Protein AF-A0A973L3N9-F1 (afdb_monomer)

Nearest PDB structures (foldseek):
  4yn0-assembly1_B  TM=4.331E-01  e=3.073E+00  Mus musculus
  4rd9-assembly1_A  TM=3.983E-01  e=3.939E+00  Homo sapiens

Radius of gyration: 23.82 Å; Cα contacts (8 Å, |Δi|>4): 44; chains: 1; bounding box: 48×49×70 Å

Structure (mmCIF, N/CA/C/O backbone):
data_AF-A0A973L3N9-F1
#
_entry.id   AF-A0A973L3N9-F1
#
loop_
_atom_site.group_PDB
_atom_site.id
_atom_site.type_symbol
_atom_site.label_atom_id
_atom_site.label_alt_id
_atom_site.label_comp_id
_atom_site.label_asym_id
_atom_site.label_entity_id
_atom_site.label_seq_id
_atom_site.pdbx_PDB_ins_code
_atom_site.Cartn_x
_atom_site.Cartn_y
_atom_site.Cartn_z
_atom_site.occupancy
_atom_site.B_iso_or_equiv
_atom_site.auth_seq_id
_atom_site.auth_comp_id
_atom_site.auth_asym_id
_atom_site.auth_atom_id
_atom_site.pdbx_PDB_model_num
ATOM 1 N N . MET A 1 1 ? 16.707 32.790 35.558 1.00 52.44 1 MET A N 1
ATOM 2 C CA . MET A 1 1 ? 15.632 31.953 34.984 1.00 52.44 1 MET A CA 1
ATOM 3 C C . MET A 1 1 ? 15.081 31.070 36.090 1.00 52.44 1 MET A C 1
ATOM 5 O O . MET A 1 1 ? 15.861 30.368 36.719 1.00 52.44 1 MET A O 1
ATOM 9 N N . SER A 1 2 ? 13.790 31.185 36.403 1.00 63.50 2 SER A N 1
ATOM 10 C CA . SER A 1 2 ? 13.146 30.435 37.491 1.00 63.50 2 SER A CA 1
ATOM 11 C C . SER A 1 2 ? 13.049 28.943 37.148 1.00 63.50 2 SER A C 1
ATOM 13 O O . SER A 1 2 ? 12.775 28.599 35.999 1.00 63.50 2 SER A O 1
ATOM 15 N N . PHE A 1 3 ? 13.211 28.064 38.142 1.00 52.84 3 PHE A N 1
ATOM 16 C CA . PHE A 1 3 ? 12.943 26.624 38.011 1.00 52.84 3 PHE A CA 1
ATOM 17 C C . PHE A 1 3 ? 11.523 26.339 37.500 1.00 52.84 3 PHE A C 1
ATOM 19 O O . PHE A 1 3 ? 11.315 25.363 36.790 1.00 52.84 3 PHE A O 1
ATOM 26 N N . ILE A 1 4 ? 10.575 27.238 37.784 1.00 53.78 4 ILE A N 1
ATOM 27 C CA . ILE A 1 4 ? 9.189 27.163 37.307 1.00 53.78 4 ILE A CA 1
ATOM 28 C C . ILE A 1 4 ? 9.116 27.378 35.790 1.00 53.78 4 ILE A C 1
ATOM 30 O O . ILE A 1 4 ? 8.415 26.643 35.106 1.00 53.78 4 ILE A O 1
ATOM 34 N N . ALA A 1 5 ? 9.889 28.324 35.246 1.00 53.34 5 ALA A N 1
ATOM 35 C CA . ALA A 1 5 ? 9.934 28.564 33.802 1.00 53.34 5 ALA A CA 1
ATOM 36 C C . ALA A 1 5 ? 10.569 27.380 33.054 1.00 53.34 5 ALA A C 1
ATOM 38 O O . ALA A 1 5 ? 10.078 26.973 32.010 1.00 53.34 5 ALA A O 1
ATOM 39 N N . LYS A 1 6 ? 11.613 26.774 33.634 1.00 45.66 6 LYS A N 1
ATOM 40 C CA . LYS A 1 6 ? 12.263 25.586 33.065 1.00 45.66 6 LYS A CA 1
ATOM 41 C C . LYS A 1 6 ? 11.367 24.339 33.144 1.00 45.66 6 LYS A C 1
ATOM 43 O O . LYS A 1 6 ? 11.418 23.509 32.248 1.00 45.66 6 LYS A O 1
ATOM 48 N N . ALA A 1 7 ? 10.534 24.216 34.180 1.00 37.88 7 ALA A N 1
ATOM 49 C CA . ALA A 1 7 ? 9.558 23.132 34.311 1.00 37.88 7 ALA A CA 1
ATOM 50 C C . ALA A 1 7 ? 8.393 23.263 33.314 1.00 37.88 7 ALA A C 1
ATOM 52 O O . ALA A 1 7 ? 7.982 22.263 32.734 1.00 37.88 7 ALA A O 1
ATOM 53 N N . LEU A 1 8 ? 7.903 24.483 33.074 1.00 39.91 8 LEU A N 1
ATOM 54 C CA . LEU A 1 8 ? 6.885 24.769 32.056 1.00 39.91 8 LEU A CA 1
ATOM 55 C C . LEU A 1 8 ? 7.396 24.462 30.645 1.00 39.91 8 LEU A C 1
ATO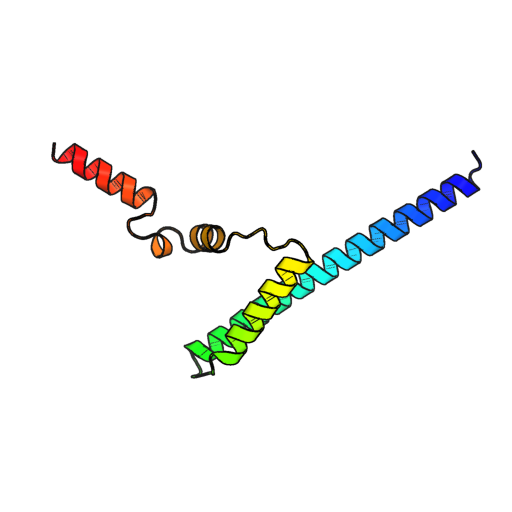M 57 O O . LEU A 1 8 ? 6.747 23.720 29.920 1.00 39.91 8 LEU A O 1
ATOM 61 N N . GLU A 1 9 ? 8.603 24.918 30.307 1.00 46.12 9 GLU A N 1
ATOM 62 C CA . GLU A 1 9 ? 9.209 24.673 28.991 1.00 46.12 9 GLU A CA 1
ATOM 63 C C . GLU A 1 9 ? 9.476 23.176 28.734 1.00 46.12 9 GLU A C 1
ATOM 65 O O . GLU A 1 9 ? 9.307 22.690 27.618 1.00 46.12 9 GLU A O 1
ATOM 70 N N . ILE A 1 10 ? 9.863 22.418 29.770 1.00 47.47 10 ILE A N 1
ATOM 71 C CA . ILE A 1 10 ? 10.032 20.958 29.683 1.00 47.47 10 ILE A CA 1
ATOM 72 C C . ILE A 1 10 ? 8.681 20.253 29.520 1.00 47.47 10 ILE A C 1
ATOM 74 O O . ILE A 1 10 ? 8.623 19.254 28.814 1.00 47.47 10 ILE A O 1
ATOM 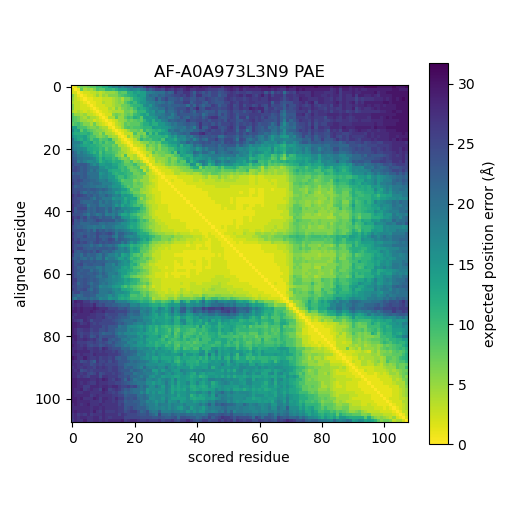78 N N . THR A 1 11 ? 7.615 20.765 30.142 1.00 42.06 11 THR A N 1
ATOM 79 C CA . THR A 1 11 ? 6.263 20.187 30.059 1.00 42.06 11 THR A CA 1
ATOM 80 C C . THR A 1 11 ? 5.613 20.455 28.701 1.00 42.06 11 THR A C 1
ATOM 82 O O . THR A 1 11 ? 4.996 19.556 28.143 1.00 42.06 11 THR A O 1
ATOM 85 N N . GLU A 1 12 ? 5.780 21.653 28.133 1.00 41.72 12 GLU A N 1
ATOM 86 C CA . GLU A 1 12 ? 5.302 21.962 26.778 1.00 41.72 12 GLU A CA 1
ATOM 87 C C . GLU A 1 12 ? 6.060 21.138 25.728 1.00 41.72 12 GLU A C 1
ATOM 89 O O . GLU A 1 12 ? 5.431 20.440 24.937 1.00 41.72 12 GLU A O 1
ATOM 94 N N . LYS A 1 13 ? 7.402 21.087 25.793 1.00 49.03 13 LYS A N 1
ATOM 95 C CA . LYS A 1 13 ? 8.204 20.257 24.872 1.00 49.03 13 LYS A CA 1
ATOM 96 C C . LYS A 1 13 ? 7.960 18.755 25.021 1.00 49.03 13 LYS A C 1
ATOM 98 O O . LYS A 1 13 ? 8.056 18.032 24.033 1.00 49.03 13 LYS A O 1
ATOM 103 N N . SER A 1 14 ? 7.690 18.258 26.232 1.00 44.75 14 SER A N 1
ATOM 104 C CA . SER A 1 14 ? 7.409 16.833 26.444 1.00 44.75 14 SER A CA 1
ATOM 105 C C . SER A 1 14 ? 6.000 16.442 26.013 1.00 44.75 14 SER A C 1
ATOM 107 O O . SER A 1 14 ? 5.799 15.297 25.621 1.00 44.75 14 SER A O 1
ATOM 109 N N . PHE A 1 15 ? 5.038 17.364 26.076 1.00 39.53 15 PHE A N 1
ATOM 110 C CA . PHE A 1 15 ? 3.681 17.130 25.600 1.00 39.53 15 PHE A CA 1
ATOM 111 C C . PHE A 1 15 ? 3.630 17.127 24.071 1.00 39.53 15 PHE A C 1
ATOM 113 O O . PHE A 1 15 ? 3.095 16.191 23.488 1.00 39.53 15 PHE A O 1
ATOM 120 N N . GLU A 1 16 ? 4.266 18.104 23.426 1.00 47.31 16 GLU A N 1
ATOM 121 C CA . GLU A 1 16 ? 4.301 18.220 21.965 1.00 47.31 16 GLU A CA 1
ATOM 122 C C . GLU A 1 16 ? 5.019 17.017 21.326 1.00 47.31 16 GLU A C 1
ATOM 124 O O . GLU A 1 16 ? 4.433 16.326 20.499 1.00 47.31 16 GLU A O 1
ATOM 129 N N . GLY A 1 17 ? 6.197 16.632 21.837 1.00 46.72 17 GLY A N 1
ATOM 130 C CA . GLY A 1 17 ? 6.921 15.446 21.357 1.00 46.72 17 GLY A CA 1
ATOM 131 C C . GLY A 1 17 ? 6.292 14.091 21.727 1.00 46.72 17 GLY A C 1
ATOM 132 O O . GLY A 1 17 ? 6.650 13.067 21.147 1.00 46.72 17 GLY A O 1
ATOM 133 N N . ALA A 1 18 ? 5.374 14.039 22.700 1.00 45.44 18 ALA A N 1
ATOM 134 C CA . ALA A 1 18 ? 4.608 12.827 23.016 1.00 45.44 18 ALA A CA 1
ATOM 135 C C . ALA A 1 18 ? 3.352 12.694 22.143 1.00 45.44 18 ALA A C 1
ATOM 137 O O . ALA A 1 18 ? 2.973 11.574 21.797 1.00 45.44 18 ALA A O 1
ATOM 138 N N . VAL A 1 19 ? 2.723 13.817 21.783 1.00 49.22 19 VAL A N 1
ATOM 139 C CA . VAL A 1 19 ? 1.612 13.872 20.824 1.00 49.22 19 VAL A CA 1
ATOM 140 C C . VAL A 1 19 ? 2.104 13.491 19.430 1.00 49.22 19 VAL A C 1
ATOM 142 O O . VAL A 1 19 ? 1.517 12.598 18.828 1.00 49.22 19 VAL A O 1
ATOM 145 N N . GLU A 1 20 ? 3.237 14.041 18.987 1.00 53.38 20 GLU A N 1
ATOM 146 C CA . GLU A 1 20 ? 3.862 13.707 17.697 1.00 53.38 20 GLU A CA 1
ATOM 147 C C . GLU A 1 20 ? 4.148 12.198 17.578 1.00 53.38 20 GLU A C 1
ATOM 149 O O . GLU A 1 20 ? 3.72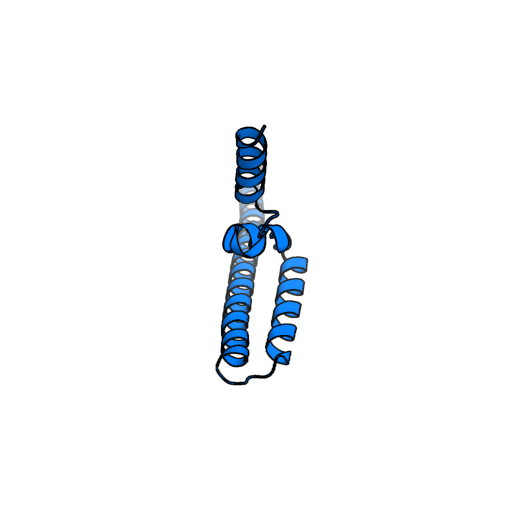5 11.548 16.626 1.00 53.38 20 GLU A O 1
ATOM 154 N N . GLN A 1 21 ? 4.747 11.584 18.607 1.00 53.03 21 GLN A N 1
ATOM 155 C CA . GLN A 1 21 ? 5.015 10.137 18.621 1.00 53.03 21 GLN A CA 1
ATOM 156 C C . GLN A 1 21 ? 3.740 9.276 18.651 1.00 53.03 21 GLN A C 1
ATOM 158 O O . GLN A 1 21 ? 3.722 8.165 18.117 1.00 53.03 21 GLN A O 1
ATOM 163 N N . LEU A 1 22 ? 2.664 9.749 19.288 1.00 53.19 22 LEU A N 1
ATOM 164 C CA . LEU A 1 22 ? 1.366 9.066 19.292 1.00 53.19 22 LEU A CA 1
ATOM 165 C C . LEU A 1 22 ? 0.674 9.156 17.930 1.00 53.19 22 LEU A C 1
ATOM 167 O O . LEU A 1 22 ? 0.079 8.172 17.483 1.00 53.19 22 LEU A O 1
ATOM 171 N N . GLU A 1 23 ? 0.755 10.312 17.279 1.00 57.78 23 GLU A N 1
ATOM 172 C CA . GLU A 1 23 ? 0.216 10.553 15.943 1.00 57.78 23 GLU A CA 1
ATOM 173 C C . GLU A 1 23 ? 0.970 9.736 14.892 1.00 57.78 23 GLU A C 1
ATOM 175 O O . GLU A 1 23 ? 0.333 9.015 14.123 1.00 57.78 23 GLU A O 1
ATOM 180 N N . GLU A 1 24 ? 2.304 9.717 14.938 1.00 57.03 24 GLU A N 1
ATOM 181 C CA . GLU A 1 24 ? 3.143 8.856 14.098 1.00 57.03 24 GLU A CA 1
ATOM 182 C C . GLU A 1 24 ? 2.817 7.368 14.299 1.00 57.03 24 GLU A C 1
ATOM 184 O O . GLU A 1 24 ? 2.681 6.617 13.329 1.00 57.03 24 GLU A O 1
ATOM 189 N N . TRP A 1 25 ? 2.629 6.919 15.546 1.00 59.19 25 TRP A N 1
ATOM 190 C CA . TRP A 1 25 ? 2.285 5.524 15.841 1.00 59.19 25 TRP A CA 1
ATOM 191 C C . TRP A 1 25 ? 0.867 5.152 15.389 1.00 59.19 25 TRP A C 1
ATOM 193 O O . TRP A 1 25 ? 0.610 4.019 14.965 1.00 59.19 25 TRP A O 1
ATOM 203 N N . SER A 1 26 ? -0.062 6.105 15.466 1.00 63.59 26 SER A N 1
ATOM 204 C CA . SER A 1 26 ? -1.422 5.972 14.948 1.00 63.59 26 SER A CA 1
ATOM 205 C C . SER A 1 26 ? -1.426 5.887 13.419 1.00 63.59 26 SER A C 1
ATOM 207 O O . SER A 1 26 ? -2.090 5.003 12.870 1.00 63.59 26 SER A O 1
ATOM 209 N N . ALA A 1 27 ? -0.629 6.725 12.748 1.00 64.69 27 ALA A N 1
ATOM 210 C CA . ALA A 1 27 ? -0.464 6.748 11.297 1.00 64.69 27 ALA A CA 1
ATOM 211 C C . ALA A 1 27 ? 0.121 5.428 10.773 1.00 64.69 27 ALA A C 1
ATOM 213 O O . ALA A 1 27 ? -0.538 4.740 9.997 1.00 64.69 27 ALA A O 1
ATOM 214 N N . HIS A 1 28 ? 1.250 4.967 11.322 1.00 67.75 28 HIS A N 1
ATOM 215 C CA . HIS A 1 28 ? 1.857 3.683 10.939 1.00 67.75 28 HIS A CA 1
ATOM 216 C C . HIS A 1 28 ? 0.895 2.501 11.136 1.00 67.75 28 HIS A C 1
ATOM 218 O O . HIS A 1 28 ? 0.830 1.568 10.329 1.00 67.75 28 HIS A O 1
ATOM 224 N N . ARG A 1 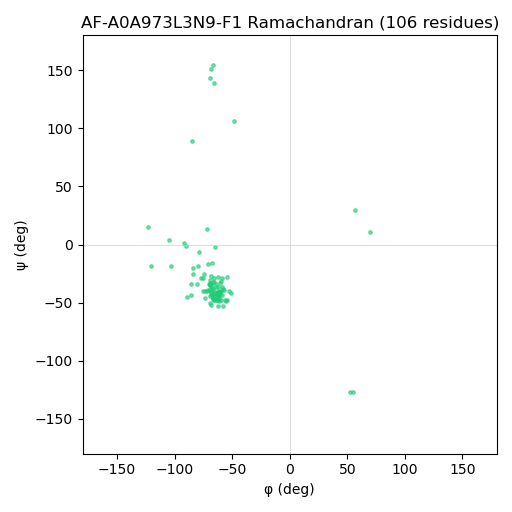29 ? 0.100 2.517 12.216 1.00 75.50 29 ARG A N 1
ATOM 225 C CA . ARG A 1 29 ? -0.936 1.497 12.429 1.00 75.50 29 ARG A CA 1
ATOM 226 C C . ARG A 1 29 ? -2.089 1.601 11.446 1.00 75.50 29 ARG A C 1
ATOM 228 O O . ARG A 1 29 ? -2.728 0.580 11.179 1.00 75.50 29 ARG A O 1
ATOM 235 N N . HIS A 1 30 ? -2.403 2.797 10.972 1.00 76.69 30 HIS A N 1
ATOM 236 C CA . HIS A 1 30 ? -3.421 3.008 9.961 1.00 76.69 30 HIS A CA 1
ATOM 237 C C . HIS A 1 30 ? -2.959 2.452 8.609 1.00 76.69 30 HIS A C 1
ATOM 239 O O . HIS A 1 30 ? -3.652 1.589 8.065 1.00 76.69 30 HIS A O 1
ATOM 245 N N . GLY A 1 31 ? -1.755 2.809 8.152 1.00 78.94 31 GLY A N 1
ATOM 246 C CA . GLY A 1 31 ? -1.142 2.267 6.936 1.00 78.94 31 GLY A CA 1
ATOM 247 C C . GLY A 1 31 ? -1.051 0.738 6.949 1.00 78.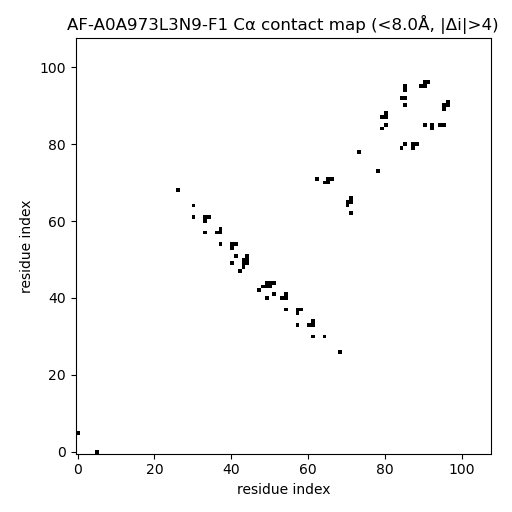94 31 GLY A C 1
ATOM 248 O O . GLY A 1 31 ? -1.556 0.067 6.047 1.00 78.94 31 GLY A O 1
ATOM 249 N N . ALA A 1 32 ? -0.550 0.142 8.039 1.00 79.12 32 ALA A N 1
ATOM 250 C CA . ALA A 1 32 ? -0.476 -1.319 8.176 1.00 79.12 32 ALA A CA 1
ATOM 251 C C . ALA A 1 32 ? -1.853 -2.010 8.069 1.00 79.12 32 ALA A C 1
ATOM 253 O O . ALA A 1 32 ? -1.978 -3.095 7.493 1.00 79.12 32 ALA A O 1
ATOM 254 N N . LYS A 1 33 ? -2.912 -1.386 8.605 1.00 78.50 33 LYS A N 1
ATOM 255 C CA . LYS A 1 33 ? -4.284 -1.896 8.468 1.00 78.50 33 LYS A CA 1
ATOM 256 C C . LYS A 1 33 ? -4.795 -1.777 7.036 1.00 78.50 33 LYS A C 1
ATOM 258 O O . LYS A 1 33 ? -5.511 -2.676 6.600 1.00 78.50 33 LYS A O 1
ATOM 263 N N . LEU A 1 34 ? -4.470 -0.700 6.322 1.00 83.12 34 LEU A N 1
ATOM 264 C CA . LEU A 1 34 ? -4.851 -0.527 4.921 1.00 83.12 34 LEU A CA 1
ATOM 265 C C . LEU A 1 34 ? -4.192 -1.591 4.034 1.00 83.12 34 LEU A C 1
ATOM 267 O O . LEU A 1 34 ? -4.904 -2.274 3.301 1.00 83.12 34 LEU A O 1
ATOM 271 N N . PHE A 1 35 ? -2.890 -1.849 4.195 1.00 84.12 35 PHE A N 1
ATOM 272 C CA . PHE A 1 35 ? -2.204 -2.927 3.469 1.00 84.12 35 PHE A CA 1
ATOM 273 C C . PHE A 1 35 ? -2.781 -4.317 3.769 1.00 84.12 35 PHE A C 1
ATOM 275 O O . PHE A 1 35 ? -2.973 -5.123 2.859 1.00 84.12 35 PHE A O 1
ATOM 282 N N . MET A 1 36 ? -3.126 -4.607 5.029 1.00 80.81 36 MET A N 1
ATOM 283 C CA . MET A 1 36 ? -3.780 -5.873 5.377 1.00 80.81 36 MET A CA 1
ATOM 284 C C . MET A 1 36 ? -5.155 -6.009 4.707 1.00 80.81 36 MET A C 1
ATOM 286 O O . MET A 1 36 ? -5.478 -7.072 4.175 1.00 80.81 36 MET A O 1
ATOM 290 N N . LYS A 1 37 ? -5.962 -4.939 4.700 1.00 82.06 37 LYS A N 1
ATOM 291 C CA . LYS A 1 37 ? -7.257 -4.923 4.004 1.00 82.06 37 LYS A CA 1
ATOM 292 C C . LYS A 1 37 ? -7.084 -5.119 2.497 1.00 82.06 37 LYS A C 1
ATOM 294 O O . LYS A 1 37 ? -7.853 -5.882 1.917 1.00 82.06 37 LYS A O 1
ATOM 299 N N . LEU A 1 38 ? -6.073 -4.490 1.892 1.00 89.75 38 LEU A N 1
ATOM 300 C CA . LEU A 1 38 ? -5.756 -4.646 0.472 1.00 89.75 38 LEU A CA 1
ATOM 301 C C . LEU A 1 38 ? -5.444 -6.108 0.142 1.00 89.75 38 LEU A C 1
ATOM 303 O O . LEU A 1 38 ? -6.032 -6.662 -0.781 1.00 89.75 38 LEU A O 1
ATOM 307 N N . GLY A 1 39 ? -4.590 -6.761 0.936 1.00 82.56 39 GLY A N 1
ATOM 308 C CA . GLY A 1 39 ? -4.253 -8.172 0.741 1.00 82.56 39 GLY A CA 1
ATOM 309 C C . GLY A 1 39 ? -5.470 -9.099 0.819 1.00 82.56 39 GLY A C 1
ATOM 310 O O . GLY A 1 39 ? -5.595 -10.017 0.012 1.00 82.56 39 GLY A O 1
ATOM 311 N N . ILE A 1 40 ? -6.401 -8.840 1.745 1.00 85.06 40 ILE A N 1
ATOM 312 C CA . ILE A 1 40 ? -7.658 -9.601 1.859 1.00 85.06 40 ILE A CA 1
ATOM 313 C C . ILE A 1 40 ? -8.548 -9.381 0.629 1.00 85.06 40 ILE A C 1
ATOM 315 O O . ILE A 1 40 ? -9.055 -10.353 0.069 1.00 85.06 40 ILE A O 1
ATOM 319 N N . ALA A 1 41 ? -8.738 -8.126 0.210 1.00 82.81 41 ALA A N 1
ATOM 320 C CA . ALA A 1 41 ? -9.570 -7.788 -0.943 1.00 82.81 41 ALA A CA 1
ATOM 321 C C . ALA A 1 41 ? -9.010 -8.398 -2.235 1.00 82.81 41 ALA A C 1
ATOM 323 O O . ALA A 1 41 ? -9.742 -9.062 -2.966 1.00 82.81 41 ALA A O 1
ATOM 324 N N . TYR A 1 42 ? -7.702 -8.270 -2.454 1.00 89.69 42 TYR A N 1
ATOM 325 C CA . TYR A 1 42 ? -7.023 -8.841 -3.611 1.00 89.69 42 TYR A CA 1
ATOM 326 C C . TYR A 1 42 ? -7.063 -10.374 -3.602 1.00 89.69 42 TYR A C 1
ATOM 328 O O . TYR A 1 42 ? -7.321 -11.001 -4.625 1.00 89.69 42 TYR A O 1
ATOM 336 N N . TYR A 1 43 ? -6.883 -11.016 -2.442 1.00 84.31 43 TYR A N 1
ATOM 337 C CA . TYR A 1 43 ? -7.038 -12.469 -2.347 1.00 84.31 43 TYR A CA 1
ATOM 338 C C . TYR A 1 43 ? -8.460 -12.912 -2.713 1.00 84.31 43 TYR A C 1
ATOM 340 O O . TYR A 1 43 ? -8.632 -13.890 -3.441 1.00 84.31 43 TYR A O 1
ATOM 348 N N . ALA A 1 44 ? -9.477 -12.196 -2.226 1.00 83.44 44 ALA A N 1
ATOM 349 C CA . ALA A 1 44 ? -10.867 -12.493 -2.546 1.00 83.44 44 ALA A CA 1
ATOM 350 C C . ALA A 1 44 ? -11.163 -12.313 -4.043 1.00 83.44 44 ALA A C 1
ATOM 352 O O . ALA A 1 44 ? -11.803 -13.177 -4.635 1.00 83.44 44 ALA A O 1
ATOM 353 N N . GLU A 1 45 ? -10.650 -11.257 -4.670 1.00 88.81 45 GLU A N 1
ATOM 354 C CA . GLU A 1 45 ? -10.742 -11.054 -6.120 1.00 88.81 45 GLU A CA 1
ATOM 355 C C . GLU A 1 45 ? -10.115 -12.227 -6.891 1.00 88.81 45 GLU A C 1
ATOM 357 O O . GLU A 1 45 ? -10.768 -12.861 -7.716 1.00 88.81 45 GLU A O 1
ATOM 362 N N . GLN A 1 46 ? -8.864 -12.572 -6.573 1.00 94.38 46 GLN A N 1
ATOM 363 C CA . GLN A 1 46 ? -8.090 -13.550 -7.342 1.00 94.38 46 GLN A CA 1
ATOM 364 C C . GLN A 1 46 ? -8.515 -15.005 -7.110 1.00 94.38 46 GLN A C 1
ATOM 366 O O . GLN A 1 46 ? -8.284 -15.859 -7.966 1.00 94.38 46 GLN A O 1
ATOM 371 N N . ARG A 1 47 ? -9.051 -15.333 -5.928 1.00 89.50 47 ARG A N 1
ATOM 372 C CA . ARG A 1 47 ? -9.293 -16.730 -5.518 1.00 89.50 47 ARG A CA 1
ATOM 373 C C . ARG A 1 47 ? -10.741 -17.054 -5.201 1.00 89.50 47 ARG A C 1
ATOM 375 O O . ARG A 1 47 ? -11.069 -18.236 -5.162 1.00 89.50 47 ARG A O 1
ATOM 382 N N . LEU A 1 48 ? -11.573 -16.050 -4.945 1.00 81.06 48 LEU A N 1
ATOM 383 C CA . LEU A 1 48 ? -12.955 -16.229 -4.496 1.00 81.06 48 LEU A CA 1
ATOM 384 C C . LEU A 1 48 ? -13.968 -15.553 -5.431 1.00 81.06 48 LEU A C 1
ATOM 386 O O . LEU A 1 48 ? -15.113 -15.372 -5.027 1.00 81.06 48 LEU A O 1
ATOM 390 N N . GLU A 1 49 ? -13.556 -15.173 -6.648 1.00 89.38 49 GLU A N 1
ATOM 391 C CA . GLU A 1 49 ? -14.400 -14.471 -7.633 1.00 89.38 49 GLU A CA 1
ATOM 392 C C . GLU A 1 49 ? -14.989 -13.156 -7.080 1.00 89.38 49 GLU A C 1
ATOM 394 O O . GLU A 1 49 ? -16.083 -12.727 -7.447 1.00 89.38 49 GLU A O 1
ATOM 399 N N . GLY A 1 50 ? -14.264 -12.516 -6.157 1.00 77.06 50 GLY A N 1
ATOM 400 C CA . G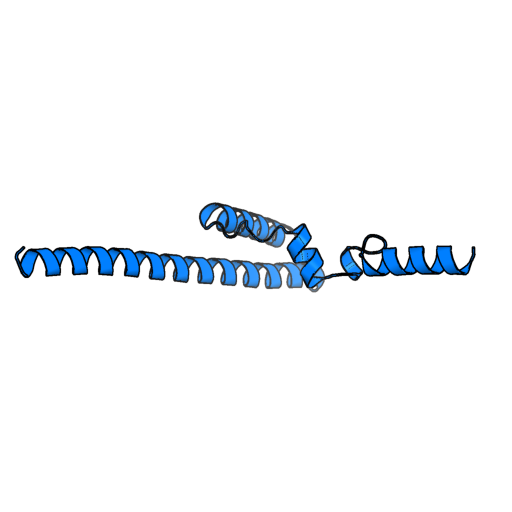LY A 1 50 ? -14.644 -11.232 -5.582 1.00 77.06 50 GLY A CA 1
ATOM 401 C C . GLY A 1 50 ? -14.610 -10.099 -6.612 1.00 77.06 50 GLY A C 1
ATOM 402 O O . GLY A 1 50 ? -13.872 -10.141 -7.592 1.00 77.06 50 GLY A O 1
ATOM 403 N N . HIS A 1 51 ? -15.402 -9.054 -6.371 1.00 80.94 51 HIS A N 1
ATOM 404 C CA . HIS A 1 51 ? -15.380 -7.847 -7.199 1.00 80.94 51 HIS A CA 1
ATOM 405 C C . HIS A 1 51 ? -14.067 -7.069 -7.034 1.00 80.94 51 HIS A C 1
ATOM 407 O O . HIS A 1 51 ? -13.484 -7.075 -5.953 1.00 80.94 51 HIS A O 1
ATOM 413 N N . HIS A 1 52 ? -13.656 -6.349 -8.083 1.00 93.25 52 HIS A N 1
ATOM 414 C CA . HIS A 1 52 ? -12.471 -5.479 -8.071 1.00 93.25 52 HIS A CA 1
ATOM 415 C C . HIS A 1 52 ? -12.689 -4.165 -7.287 1.00 93.25 52 HIS A C 1
ATOM 417 O O . HIS A 1 52 ? -11.756 -3.618 -6.713 1.00 93.25 52 HIS A O 1
ATOM 423 N N . GLU A 1 53 ? -13.935 -3.689 -7.169 1.00 89.62 53 GLU A N 1
ATOM 424 C CA . GLU A 1 53 ? -14.283 -2.414 -6.507 1.00 89.62 53 GLU A CA 1
ATOM 425 C C . GLU A 1 53 ? -13.697 -2.234 -5.080 1.00 89.62 53 GLU A C 1
ATOM 427 O O . GLU A 1 53 ? -13.218 -1.145 -4.756 1.00 89.62 53 GLU A O 1
ATOM 432 N N . PRO A 1 54 ? -13.684 -3.249 -4.187 1.00 86.88 54 PRO A N 1
ATOM 433 C CA . PRO A 1 54 ? -13.062 -3.117 -2.872 1.00 86.88 54 PRO A CA 1
ATOM 434 C C . PRO A 1 54 ? -11.542 -2.932 -2.934 1.00 86.88 54 PRO A C 1
ATOM 436 O O . PRO A 1 54 ? -10.994 -2.309 -2.029 1.00 86.88 54 PRO A O 1
ATOM 439 N N . VAL A 1 55 ? -10.868 -3.463 -3.960 1.00 89.94 55 VAL A N 1
ATOM 440 C CA . VAL A 1 55 ? -9.423 -3.286 -4.165 1.00 89.94 55 VAL A CA 1
ATOM 441 C C . VAL A 1 55 ? -9.133 -1.835 -4.527 1.00 89.94 55 VAL A C 1
ATOM 443 O O . VAL A 1 55 ? -8.361 -1.197 -3.815 1.00 89.94 55 VAL A 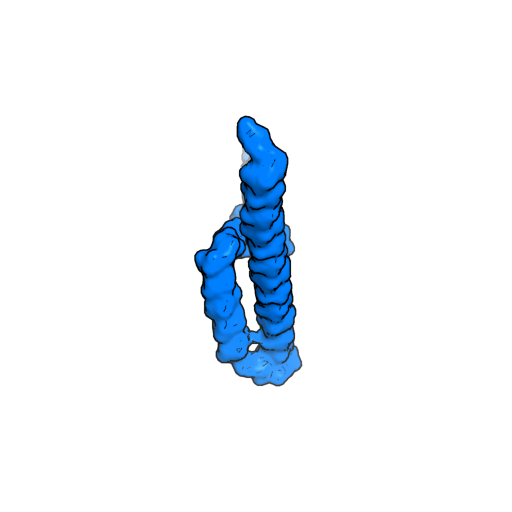O 1
ATOM 446 N N . GLU A 1 56 ? -9.820 -1.288 -5.535 1.00 90.44 56 GLU A N 1
ATOM 447 C CA . GLU A 1 56 ? -9.677 0.118 -5.953 1.00 90.44 56 GLU A CA 1
ATOM 448 C C . GLU A 1 56 ? -9.906 1.078 -4.784 1.00 90.44 56 GLU A C 1
ATOM 450 O O . GLU A 1 56 ? -9.065 1.918 -4.484 1.00 90.44 56 GLU A O 1
ATOM 455 N N . ARG A 1 57 ? -10.985 0.876 -4.022 1.00 86.44 57 ARG A N 1
ATOM 456 C CA . ARG A 1 57 ? -11.310 1.734 -2.874 1.00 86.44 57 ARG A CA 1
ATOM 457 C C . ARG A 1 57 ? -10.224 1.740 -1.793 1.00 86.44 57 ARG A C 1
ATOM 459 O O . ARG A 1 57 ? -10.069 2.726 -1.074 1.00 86.44 57 ARG A O 1
ATOM 466 N N . ILE A 1 58 ? -9.528 0.619 -1.602 1.00 85.00 58 ILE A N 1
ATOM 467 C CA . ILE A 1 58 ? -8.450 0.522 -0.612 1.00 85.00 58 ILE A CA 1
ATOM 468 C C . ILE A 1 58 ? -7.158 1.132 -1.163 1.00 85.00 58 ILE A C 1
ATOM 470 O O . ILE A 1 58 ? -6.423 1.733 -0.383 1.00 85.00 58 ILE A O 1
ATOM 474 N N . LEU A 1 59 ? -6.901 1.017 -2.470 1.00 88.00 59 LEU A N 1
ATOM 475 C CA . LEU A 1 59 ? -5.800 1.717 -3.134 1.00 88.00 59 LEU A CA 1
ATOM 476 C C . LEU A 1 59 ? -5.975 3.237 -3.013 1.00 88.00 59 LEU A C 1
ATOM 478 O O . LEU A 1 59 ? -5.070 3.893 -2.512 1.00 88.00 59 LEU A O 1
ATOM 482 N N . ASP A 1 60 ? -7.169 3.769 -3.287 1.00 86.88 60 ASP A N 1
ATOM 483 C CA . ASP A 1 60 ? -7.472 5.198 -3.100 1.00 86.88 60 ASP A CA 1
ATOM 484 C C . ASP A 1 60 ? -7.232 5.658 -1.648 1.00 86.88 60 ASP A C 1
ATOM 486 O O . ASP A 1 60 ? -6.731 6.753 -1.387 1.00 86.88 60 ASP A O 1
ATOM 490 N N . ALA A 1 61 ? -7.587 4.816 -0.669 1.00 85.06 61 ALA A N 1
ATOM 491 C CA . ALA A 1 61 ? -7.365 5.113 0.745 1.00 85.06 61 ALA A CA 1
ATOM 492 C C . ALA A 1 61 ? -5.876 5.073 1.136 1.00 85.06 61 ALA A C 1
ATOM 494 O O . ALA A 1 61 ? -5.459 5.837 2.006 1.00 85.06 61 ALA A O 1
ATOM 495 N N . LEU A 1 62 ? -5.081 4.195 0.516 1.00 83.75 62 LEU A N 1
ATOM 496 C CA . LEU A 1 62 ? -3.626 4.166 0.675 1.00 83.75 62 LEU A CA 1
ATOM 497 C C . LEU A 1 62 ? -2.983 5.409 0.063 1.00 83.75 62 LEU A C 1
ATOM 499 O O . LEU A 1 62 ? -2.149 6.021 0.724 1.00 83.75 62 LEU A O 1
ATOM 503 N N . ASP A 1 63 ? -3.416 5.820 -1.128 1.00 84.00 63 ASP A N 1
ATOM 504 C CA . ASP A 1 63 ? -2.936 7.038 -1.788 1.00 84.00 63 ASP A CA 1
ATOM 505 C C . ASP A 1 63 ? -3.242 8.281 -0.940 1.00 84.00 63 ASP A C 1
ATOM 507 O O . ASP A 1 63 ? -2.375 9.134 -0.739 1.00 84.00 63 ASP A O 1
ATOM 511 N N . GLY A 1 64 ? -4.449 8.349 -0.362 1.00 84.62 64 GLY A N 1
ATOM 512 C CA . GLY A 1 64 ? -4.828 9.392 0.593 1.00 84.62 64 GLY A CA 1
ATOM 513 C C . GLY A 1 64 ? -3.957 9.389 1.853 1.00 84.62 64 GLY A C 1
ATOM 514 O O . GLY A 1 64 ? -3.417 10.426 2.231 1.00 84.62 64 GLY A O 1
ATOM 515 N N . HIS A 1 65 ? -3.751 8.221 2.471 1.00 82.31 65 HIS A N 1
ATOM 516 C CA . HIS A 1 65 ? -2.904 8.082 3.659 1.00 82.31 65 HIS A CA 1
ATOM 517 C C . HIS A 1 65 ? -1.443 8.470 3.383 1.00 82.31 65 HIS A C 1
ATOM 519 O O . HIS A 1 65 ? -0.817 9.163 4.187 1.00 82.31 65 HIS A O 1
ATOM 525 N N . ALA A 1 66 ? -0.913 8.075 2.224 1.00 79.19 66 ALA A N 1
ATOM 526 C CA . ALA A 1 66 ? 0.425 8.437 1.785 1.00 79.19 66 ALA A CA 1
ATOM 527 C C . ALA A 1 66 ? 0.555 9.956 1.612 1.00 79.19 66 ALA A C 1
ATOM 529 O O . ALA A 1 66 ? 1.519 10.548 2.107 1.00 79.19 66 ALA A O 1
ATOM 530 N N . ALA A 1 67 ? -0.419 10.593 0.949 1.00 80.25 67 ALA A N 1
ATOM 531 C CA . ALA A 1 67 ? -0.445 12.037 0.731 1.00 80.25 67 ALA A CA 1
ATOM 532 C C . ALA A 1 67 ? -0.509 12.839 2.043 1.00 80.25 67 ALA A C 1
ATOM 534 O O . ALA A 1 67 ? 0.130 13.886 2.142 1.00 80.25 67 ALA A O 1
ATOM 535 N N . GLU A 1 68 ? -1.240 12.345 3.046 1.00 79.19 68 GLU A N 1
ATOM 536 C CA . GLU A 1 68 ? -1.389 12.991 4.357 1.00 79.19 68 GLU A CA 1
ATOM 537 C C . GLU A 1 68 ? -0.152 12.843 5.253 1.00 79.19 68 GLU A C 1
ATOM 539 O O . GLU A 1 68 ? 0.229 13.796 5.931 1.00 79.19 68 GLU A O 1
ATOM 544 N N . HIS A 1 69 ? 0.495 11.674 5.254 1.00 76.06 69 HIS A N 1
ATOM 545 C CA . HIS A 1 69 ? 1.582 11.365 6.193 1.00 76.06 69 HIS A CA 1
ATOM 546 C C . HIS A 1 69 ? 2.985 11.395 5.576 1.00 76.06 69 HIS A C 1
ATOM 548 O O . HIS A 1 69 ? 3.963 11.082 6.251 1.00 76.06 69 HIS A O 1
ATOM 554 N N . GLY A 1 70 ? 3.115 11.767 4.301 1.00 60.16 70 GLY A N 1
ATOM 555 C CA . GLY A 1 70 ? 4.410 11.782 3.617 1.00 60.16 70 GLY A CA 1
ATOM 556 C C . GLY A 1 70 ? 4.987 10.383 3.363 1.00 60.16 70 GLY A C 1
ATOM 557 O O . GLY A 1 70 ? 6.120 10.263 2.901 1.00 60.16 70 GLY A O 1
ATOM 558 N N . GLU A 1 71 ? 4.198 9.322 3.577 1.00 59.94 71 GLU A N 1
ATOM 559 C CA . GLU A 1 71 ? 4.507 7.958 3.124 1.00 59.94 71 GLU A CA 1
ATOM 560 C C . GLU A 1 71 ? 4.362 7.810 1.590 1.00 59.94 71 GLU A C 1
ATOM 562 O O . GLU A 1 71 ? 4.416 6.711 1.049 1.00 59.94 71 GLU A O 1
ATOM 567 N N . THR A 1 72 ? 4.260 8.921 0.851 1.00 47.78 72 THR A N 1
ATOM 568 C CA . THR A 1 72 ? 4.408 8.999 -0.617 1.00 47.78 72 THR A CA 1
ATOM 569 C C . THR A 1 72 ? 5.815 8.646 -1.118 1.00 47.78 72 THR A C 1
ATOM 571 O O . THR A 1 72 ? 6.063 8.647 -2.322 1.00 47.78 72 THR A O 1
ATOM 574 N N . GLY A 1 73 ? 6.759 8.348 -0.221 1.00 48.19 73 GLY A N 1
ATOM 575 C CA . GLY A 1 73 ? 8.161 8.097 -0.557 1.00 48.19 73 GLY A CA 1
ATOM 576 C C . GLY A 1 73 ? 8.486 6.712 -1.126 1.00 48.19 73 GLY A C 1
ATOM 577 O O . GLY A 1 73 ? 9.626 6.495 -1.539 1.00 48.19 73 GLY A O 1
ATOM 578 N N . LEU A 1 74 ? 7.542 5.767 -1.163 1.00 53.41 74 LEU A N 1
ATOM 579 C CA . LEU A 1 74 ? 7.714 4.564 -1.975 1.00 53.41 74 LEU A CA 1
ATOM 580 C C . LEU A 1 74 ? 7.266 4.907 -3.388 1.00 53.41 74 LEU A C 1
ATOM 582 O O . LEU A 1 74 ? 6.101 4.736 -3.726 1.00 53.41 74 LEU A O 1
ATOM 586 N N . ASP A 1 75 ? 8.200 5.392 -4.208 1.00 64.69 75 ASP A N 1
ATOM 587 C CA . ASP A 1 75 ? 8.024 5.391 -5.660 1.00 64.69 75 ASP A CA 1
ATOM 588 C C . ASP A 1 75 ? 7.555 3.984 -6.046 1.00 64.69 75 ASP A C 1
ATOM 590 O O . ASP A 1 75 ? 8.323 3.031 -5.943 1.00 64.69 75 ASP A O 1
ATOM 594 N N . HIS A 1 76 ? 6.273 3.832 -6.387 1.00 62.59 76 HIS A N 1
ATOM 595 C CA . HIS A 1 76 ? 5.652 2.521 -6.554 1.00 62.59 76 HIS A CA 1
ATOM 596 C C . HIS A 1 76 ? 6.368 1.696 -7.622 1.00 62.59 76 HIS A C 1
ATOM 598 O O . HIS A 1 76 ? 6.424 0.476 -7.502 1.00 62.59 76 HIS A O 1
ATOM 604 N N . LEU A 1 77 ? 6.976 2.352 -8.619 1.00 60.19 77 LEU A N 1
ATOM 605 C CA . LEU A 1 77 ? 7.812 1.696 -9.622 1.00 60.19 77 LEU A CA 1
ATOM 606 C C . LEU A 1 77 ? 9.112 1.186 -9.007 1.00 60.19 77 LEU A C 1
ATOM 608 O O . LEU A 1 77 ? 9.497 0.047 -9.261 1.00 60.19 77 LEU A O 1
ATOM 612 N N . ARG A 1 78 ? 9.768 1.989 -8.167 1.00 66.44 78 ARG A N 1
ATOM 613 C CA . ARG A 1 78 ? 10.967 1.569 -7.433 1.00 66.44 78 ARG A CA 1
ATOM 614 C C . ARG A 1 78 ? 10.661 0.477 -6.412 1.00 66.44 78 ARG A C 1
ATOM 616 O O . ARG A 1 78 ? 11.398 -0.491 -6.337 1.00 66.44 78 ARG A O 1
ATOM 623 N N . ALA A 1 79 ? 9.577 0.597 -5.657 1.00 69.06 79 ALA A N 1
ATOM 624 C CA . ALA A 1 79 ? 9.164 -0.393 -4.671 1.00 69.06 79 ALA A CA 1
ATOM 625 C C . ALA A 1 79 ? 8.760 -1.711 -5.345 1.00 69.06 79 ALA A C 1
ATOM 627 O O . ALA A 1 79 ? 9.161 -2.782 -4.898 1.00 69.06 79 ALA A O 1
ATOM 628 N N . ALA A 1 80 ? 8.022 -1.643 -6.459 1.00 68.12 80 ALA A N 1
ATOM 629 C CA . ALA A 1 80 ? 7.715 -2.813 -7.275 1.00 68.12 80 ALA A CA 1
ATOM 630 C C . ALA A 1 80 ? 8.991 -3.433 -7.849 1.00 68.12 80 ALA A C 1
ATOM 632 O O . ALA A 1 80 ? 9.142 -4.647 -7.797 1.00 68.12 80 ALA A O 1
ATOM 633 N N . HIS A 1 81 ? 9.933 -2.621 -8.329 1.00 66.94 81 HIS A N 1
ATOM 634 C CA . HIS A 1 81 ? 11.241 -3.096 -8.768 1.00 66.94 81 HIS A CA 1
ATOM 635 C C . HIS A 1 81 ? 12.034 -3.754 -7.629 1.00 66.94 81 HIS A C 1
ATOM 637 O O . HIS A 1 81 ? 12.595 -4.822 -7.826 1.00 66.94 81 HIS A O 1
ATOM 643 N N . ASP A 1 82 ? 12.069 -3.180 -6.430 1.00 74.50 82 ASP A N 1
ATOM 644 C CA . ASP A 1 82 ? 12.809 -3.747 -5.297 1.00 74.50 82 ASP A CA 1
ATOM 645 C C . ASP A 1 82 ? 12.197 -5.076 -4.815 1.00 74.50 82 ASP A C 1
ATOM 647 O O . ASP A 1 82 ? 12.918 -5.968 -4.370 1.00 74.50 82 ASP A O 1
ATOM 651 N N . VAL A 1 83 ? 10.873 -5.234 -4.928 1.00 73.88 83 VAL A N 1
ATOM 652 C CA . VAL A 1 83 ? 10.151 -6.446 -4.500 1.00 73.88 83 VAL A CA 1
ATOM 653 C C . VAL A 1 83 ? 10.125 -7.531 -5.580 1.00 73.88 83 VAL A C 1
ATOM 655 O O . VAL A 1 83 ? 10.296 -8.708 -5.268 1.00 73.88 83 VAL A O 1
ATOM 658 N N . LEU A 1 84 ? 9.880 -7.158 -6.836 1.00 79.06 84 LEU A N 1
ATOM 659 C CA . LEU A 1 84 ? 9.657 -8.083 -7.954 1.00 79.06 84 LEU A CA 1
ATOM 660 C C . LEU A 1 84 ? 10.885 -8.216 -8.871 1.00 79.06 84 LEU A C 1
ATOM 662 O O . LEU A 1 84 ? 10.995 -9.183 -9.621 1.00 79.06 84 LEU A O 1
ATOM 666 N N . GLY A 1 85 ? 11.819 -7.265 -8.823 1.00 82.94 85 GLY A N 1
ATOM 667 C CA . GLY A 1 85 ? 13.111 -7.318 -9.506 1.00 82.94 85 GLY A CA 1
ATOM 668 C C . GLY A 1 85 ? 13.007 -7.620 -10.999 1.00 82.94 85 GLY A C 1
ATOM 669 O O . GLY A 1 85 ? 12.282 -6.964 -11.754 1.00 82.94 85 GLY A O 1
ATOM 670 N N . ARG A 1 86 ? 13.751 -8.644 -11.426 1.00 79.12 86 ARG A N 1
ATOM 671 C CA . ARG A 1 86 ? 13.822 -9.112 -12.817 1.00 79.12 86 ARG A CA 1
ATOM 672 C C . ARG A 1 86 ? 12.470 -9.558 -13.376 1.00 79.12 86 ARG A C 1
ATOM 674 O O . ARG A 1 86 ? 12.244 -9.359 -14.566 1.00 79.12 86 ARG A O 1
ATOM 681 N N . ASP A 1 87 ? 11.571 -10.087 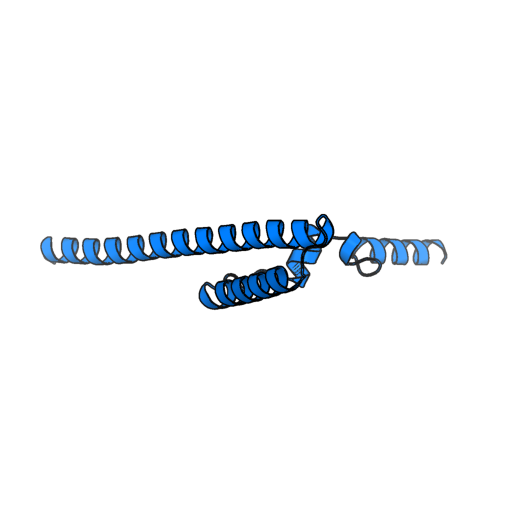-12.548 1.00 77.62 87 ASP A N 1
ATOM 682 C CA . ASP A 1 87 ? 10.244 -10.528 -12.999 1.00 77.62 87 ASP A CA 1
ATOM 683 C C . ASP A 1 87 ? 9.359 -9.341 -13.408 1.00 77.62 87 ASP A C 1
ATOM 685 O O . ASP A 1 87 ? 8.503 -9.474 -14.280 1.00 77.62 87 ASP A O 1
ATOM 689 N N . PHE A 1 88 ? 9.599 -8.163 -12.824 1.00 79.25 88 PHE A N 1
ATOM 690 C CA . PHE A 1 88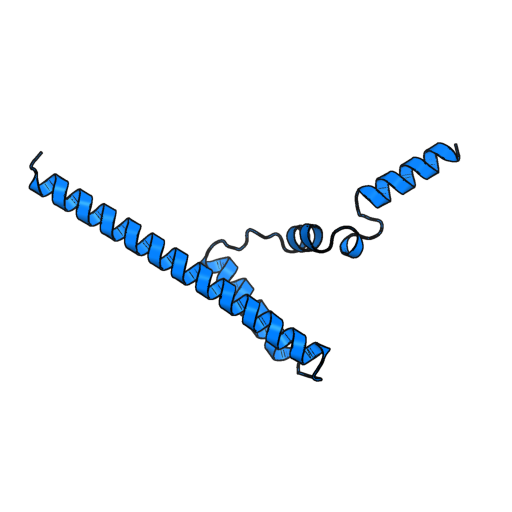 ? 8.904 -6.927 -13.180 1.00 79.25 88 PHE A CA 1
ATOM 691 C C . PHE A 1 88 ? 9.605 -6.153 -14.300 1.00 79.25 88 PHE A C 1
ATOM 693 O O . PHE A 1 88 ? 8.958 -5.708 -15.245 1.00 79.25 88 PHE A O 1
ATOM 700 N N . ALA A 1 89 ? 10.930 -5.999 -14.222 1.00 76.81 89 ALA A N 1
ATOM 701 C CA . ALA A 1 89 ? 11.693 -5.214 -15.193 1.00 76.81 89 ALA A CA 1
ATOM 702 C C . ALA A 1 89 ? 11.987 -5.966 -16.507 1.00 76.81 89 ALA A C 1
ATOM 704 O O . ALA A 1 89 ? 12.301 -5.337 -17.521 1.00 76.81 89 ALA A O 1
ATOM 705 N N . GLY A 1 90 ? 11.890 -7.299 -16.519 1.00 83.31 90 GLY A N 1
ATOM 706 C CA . GLY A 1 90 ? 12.083 -8.129 -17.707 1.00 83.31 90 GLY A CA 1
ATOM 707 C C . GLY A 1 90 ? 13.428 -7.879 -18.394 1.00 83.31 90 GLY A C 1
ATOM 708 O O . GLY A 1 90 ? 14.486 -7.914 -17.765 1.00 83.31 90 GLY A O 1
ATOM 709 N N . GLU A 1 91 ? 13.394 -7.598 -19.700 1.00 79.25 91 GLU A N 1
ATOM 710 C CA . GLU A 1 91 ? 14.593 -7.285 -20.494 1.00 79.25 91 GLU A CA 1
ATOM 711 C C . GLU A 1 91 ? 15.259 -5.953 -20.124 1.00 79.25 91 GLU A C 1
ATOM 713 O O . GLU A 1 91 ? 16.403 -5.712 -20.508 1.00 79.25 91 GLU A O 1
ATOM 718 N N . HIS A 1 92 ? 14.549 -5.090 -19.399 1.00 76.19 92 HIS A N 1
ATOM 719 C CA . HIS A 1 92 ? 15.052 -3.804 -18.933 1.00 76.19 92 HIS A CA 1
ATOM 720 C C . HIS A 1 92 ? 15.724 -3.902 -17.557 1.00 76.19 92 HIS A C 1
ATOM 722 O O . HIS A 1 92 ? 16.239 -2.901 -17.062 1.00 76.19 92 HIS A O 1
ATOM 728 N N . HIS A 1 93 ? 15.750 -5.089 -16.936 1.00 82.50 93 HIS A N 1
ATOM 729 C CA . HIS A 1 93 ? 16.496 -5.311 -15.701 1.00 82.50 93 HIS A CA 1
ATOM 730 C C . HIS A 1 93 ? 18.011 -5.176 -15.956 1.00 82.50 93 HIS A C 1
ATOM 732 O O . HIS A 1 93 ? 18.494 -5.710 -16.960 1.00 82.50 93 HIS A O 1
ATOM 738 N N . PRO A 1 94 ? 18.791 -4.539 -15.060 1.00 80.38 94 PRO A N 1
ATOM 739 C CA . PRO A 1 94 ? 20.233 -4.332 -15.242 1.00 80.38 94 PRO A CA 1
ATOM 740 C C . PRO A 1 94 ? 21.004 -5.620 -15.563 1.00 80.38 94 PRO A C 1
ATOM 742 O O . PRO A 1 94 ? 21.850 -5.617 -16.454 1.00 80.38 94 PRO A O 1
ATOM 745 N N . ASP A 1 95 ? 20.661 -6.737 -14.919 1.00 83.12 95 ASP A N 1
ATOM 746 C CA . ASP A 1 95 ? 21.293 -8.033 -15.208 1.00 83.12 95 ASP A CA 1
ATOM 747 C C . ASP A 1 95 ? 20.964 -8.553 -16.617 1.00 83.12 95 ASP A C 1
ATOM 749 O O . ASP A 1 95 ? 21.836 -9.085 -17.296 1.00 83.12 95 ASP A O 1
ATOM 753 N N . ALA A 1 96 ? 19.729 -8.357 -17.095 1.00 82.38 96 ALA A N 1
ATOM 754 C CA . ALA A 1 96 ? 19.324 -8.770 -18.441 1.00 82.38 96 ALA A CA 1
ATOM 755 C C . ALA A 1 96 ? 20.014 -7.924 -19.525 1.00 82.38 96 ALA A C 1
ATOM 757 O O . ALA A 1 96 ? 20.380 -8.436 -20.585 1.00 82.38 96 ALA A O 1
ATOM 758 N N . ILE A 1 97 ? 20.238 -6.637 -19.244 1.00 85.12 97 ILE A N 1
ATOM 759 C CA . ILE A 1 97 ? 21.011 -5.740 -20.109 1.00 85.12 97 ILE A CA 1
ATOM 760 C C . ILE A 1 97 ? 22.479 -6.186 -20.142 1.00 85.12 97 ILE A C 1
ATOM 762 O O . ILE A 1 97 ? 23.043 -6.344 -21.224 1.00 85.12 97 ILE A O 1
ATOM 766 N N . ALA A 1 98 ? 23.079 -6.468 -18.981 1.00 86.50 98 ALA A N 1
ATOM 767 C CA . ALA A 1 98 ? 24.461 -6.936 -18.885 1.00 86.50 98 ALA A CA 1
ATOM 768 C C . ALA A 1 98 ? 24.679 -8.282 -19.603 1.00 86.50 98 ALA A C 1
ATOM 770 O O . ALA A 1 98 ? 25.685 -8.458 -20.290 1.00 86.50 98 ALA A O 1
ATOM 771 N N . GLU A 1 99 ? 23.725 -9.213 -19.502 1.00 88.25 99 GLU A N 1
ATOM 772 C CA . GLU A 1 99 ? 23.734 -10.487 -20.232 1.00 88.25 99 GLU A CA 1
ATOM 773 C C . GLU A 1 99 ? 23.687 -10.276 -21.756 1.00 88.25 99 GLU A C 1
ATOM 775 O O . GLU A 1 99 ? 24.479 -10.881 -22.484 1.00 88.25 99 GLU A O 1
ATOM 780 N N . LYS A 1 100 ? 22.816 -9.381 -22.251 1.00 85.94 100 LYS A N 1
ATOM 781 C CA . LYS A 1 100 ? 22.735 -9.034 -23.684 1.00 85.94 100 LYS A CA 1
ATOM 782 C C . LYS A 1 100 ? 24.024 -8.386 -24.192 1.00 85.94 100 LYS A C 1
ATOM 784 O O . LYS A 1 100 ? 24.504 -8.737 -25.268 1.00 85.94 100 LYS A O 1
ATOM 789 N N . GLU A 1 101 ? 24.604 -7.466 -23.426 1.00 86.81 101 GLU A N 1
ATOM 790 C CA . GLU A 1 101 ? 25.868 -6.812 -23.780 1.00 86.81 101 GLU A CA 1
ATOM 791 C C . GLU A 1 101 ? 27.058 -7.779 -23.759 1.00 86.81 101 GLU A C 1
ATOM 793 O O . GLU A 1 101 ? 27.961 -7.666 -24.590 1.00 86.81 101 GLU A O 1
ATOM 798 N N . ALA A 1 102 ? 27.071 -8.736 -22.829 1.00 87.19 102 ALA A N 1
ATOM 799 C CA . ALA A 1 102 ? 28.091 -9.776 -22.767 1.00 87.19 102 ALA A CA 1
ATOM 800 C C . ALA A 1 102 ? 27.984 -10.748 -23.951 1.00 87.19 102 ALA A C 1
ATOM 802 O O . ALA A 1 102 ? 29.005 -11.073 -24.555 1.00 87.19 102 ALA A O 1
ATOM 803 N N . ALA A 1 103 ? 26.767 -11.153 -24.329 1.00 85.19 103 ALA A N 1
ATOM 804 C CA . ALA A 1 103 ? 26.530 -11.985 -25.509 1.00 85.19 103 ALA A CA 1
ATOM 805 C C . ALA A 1 103 ? 26.969 -11.274 -26.802 1.00 85.19 103 ALA A C 1
ATOM 807 O O . ALA A 1 103 ? 27.727 -11.833 -27.588 1.00 85.19 103 ALA A O 1
ATOM 808 N N . ALA A 1 104 ? 26.613 -9.996 -26.966 1.00 84.38 104 ALA A N 1
ATOM 809 C CA . ALA A 1 104 ? 27.011 -9.201 -28.131 1.00 84.38 104 ALA A CA 1
ATOM 810 C C . ALA A 1 104 ? 28.535 -9.010 -28.261 1.00 84.38 104 ALA A C 1
ATOM 812 O O . ALA A 1 104 ? 29.039 -8.837 -29.367 1.00 84.38 104 ALA A O 1
ATOM 813 N N . LYS A 1 105 ? 29.276 -9.036 -27.145 1.00 79.81 105 LYS A N 1
ATOM 814 C CA . LYS A 1 105 ? 30.749 -8.986 -27.131 1.00 79.81 105 LYS A CA 1
ATOM 815 C C . LYS A 1 105 ? 31.411 -10.348 -27.341 1.00 79.81 105 LYS A C 1
ATOM 817 O O . LYS A 1 105 ? 32.590 -10.377 -27.664 1.00 79.81 105 LYS A O 1
ATOM 822 N N . ALA A 1 106 ? 30.698 -11.447 -27.108 1.00 76.69 106 ALA A N 1
ATOM 823 C CA . ALA A 1 106 ? 31.199 -12.800 -27.339 1.00 76.69 106 ALA A CA 1
ATOM 824 C C . ALA A 1 106 ? 31.037 -13.240 -28.806 1.00 76.69 106 ALA A C 1
ATOM 826 O O . ALA A 1 106 ? 31.807 -14.074 -29.276 1.00 76.69 106 ALA A O 1
ATOM 827 N N . ASP A 1 107 ? 30.065 -12.658 -29.514 1.00 67.56 107 ASP A N 1
ATOM 828 C CA . ASP A 1 107 ? 29.794 -12.898 -30.938 1.00 67.56 107 ASP A CA 1
ATOM 829 C C . ASP A 1 107 ? 30.532 -11.923 -31.890 1.00 67.56 107 ASP A C 1
ATOM 831 O O . ASP A 1 107 ? 30.357 -12.008 -33.109 1.00 67.56 107 ASP A O 1
ATOM 835 N N . ALA A 1 108 ? 31.346 -11.003 -31.353 1.00 59.84 108 ALA A N 1
ATOM 836 C CA . ALA A 1 108 ? 32.143 -10.009 -32.089 1.00 59.84 108 ALA A CA 1
ATOM 837 C C . ALA A 1 108 ? 33.644 -10.333 -32.050 1.00 59.84 108 ALA A C 1
ATOM 839 O O . ALA A 1 108 ? 34.306 -10.146 -33.099 1.00 59.84 108 ALA A O 1
#

Mean predicted aligned error: 13.46 Å

Foldseek 3Di:
DDPVVVVVVCVVVVVVVVVVVVVVVVLVVVLVVLVVQLVVQVCCVVPVVHDCVSNVVSVVVNVVSCVVPVVVPPPVLVVCCVVCPCVVCPCNHPVNVVVVVVVVVVVD

Secondary structure (DSSP, 8-state):
--HHHHHHHHHHHHHHHHHHHHHHHHHHHHHHHHHHHHHHHHHHHHHH---SHHHHHHHHHHHHHHHHHTGGGS-HHHHHHHHHTHHHHGGGSHHHHHHHHHHHHH--

Solvent-accessible surface area (backbone atoms only — not comparable to full-atom values): 6033 Å² total; per-residue (Å²): 134,57,73,67,58,56,51,49,55,51,49,52,55,51,47,54,60,48,50,51,54,50,49,53,52,51,47,55,53,47,53,55,49,47,55,53,50,37,54,52,36,46,48,32,32,77,73,65,79,38,67,64,66,64,34,54,58,39,50,54,50,46,54,50,50,17,68,74,70,63,61,61,74,60,49,62,68,58,50,46,37,74,74,48,35,55,82,66,42,43,75,73,20,70,67,47,44,51,52,53,55,51,51,59,61,73,79,105

pLDDT: mean 71.93, std 15.5, range [37.88, 94.38]

Sequence (108 aa):
MSFIAKALEITEKSFEGAVEQLEEWSAHRHGAKLFMKLGIAYYAEQRLEGHHEPVERILDALDGHAAEHGETGLDHLRAAHDVLGRDFAGEHHPDAIAEKEAAAKADA